Protein AF-A0AA38G8N5-F1 (afdb_monomer)

Organism: Taxus chinensis (NCBI:txid29808)

pLDDT: mean 91.2, std 4.84, range [58.91, 96.19]

Structure (mmCIF, N/CA/C/O backbone):
data_AF-A0AA38G8N5-F1
#
_entry.id   AF-A0AA38G8N5-F1
#
loop_
_atom_site.group_PDB
_atom_site.id
_atom_site.type_symbol
_atom_site.label_atom_id
_atom_site.label_alt_id
_atom_site.label_comp_id
_atom_site.label_asym_id
_atom_site.label_entity_id
_atom_site.label_seq_id
_atom_site.pdbx_PDB_ins_code
_atom_site.Cartn_x
_atom_site.Cartn_y
_atom_site.Cartn_z
_atom_site.occupancy
_atom_site.B_iso_or_equiv
_atom_site.auth_seq_id
_atom_site.auth_comp_id
_atom_site.auth_asym_id
_atom_site.auth_atom_id
_atom_site.pdbx_PDB_model_num
ATOM 1 N N . GLU A 1 1 ? 6.292 -8.058 -11.598 1.00 58.91 1 GLU A N 1
ATOM 2 C CA . GLU A 1 1 ? 5.024 -7.622 -12.215 1.00 58.91 1 GLU A CA 1
ATOM 3 C C . GLU A 1 1 ? 3.804 -8.327 -11.604 1.00 58.91 1 GLU A C 1
ATOM 5 O O . GLU A 1 1 ? 3.035 -7.648 -10.937 1.00 58.91 1 GLU A O 1
ATOM 10 N N . ASP A 1 2 ? 3.655 -9.659 -11.689 1.00 82.50 2 ASP A N 1
ATOM 11 C CA . ASP A 1 2 ? 2.481 -10.401 -11.159 1.00 82.50 2 ASP A CA 1
ATOM 12 C C . ASP A 1 2 ? 2.072 -10.097 -9.712 1.00 82.50 2 ASP A C 1
ATOM 14 O O . ASP A 1 2 ? 0.884 -10.039 -9.397 1.00 82.50 2 ASP A O 1
ATOM 18 N N . TYR A 1 3 ? 3.040 -9.909 -8.810 1.00 91.38 3 TYR A N 1
ATOM 19 C CA . TYR A 1 3 ? 2.732 -9.644 -7.404 1.00 91.38 3 TYR A CA 1
ATOM 20 C C . TYR A 1 3 ? 1.906 -8.363 -7.221 1.00 91.38 3 TYR A C 1
ATOM 22 O O . TYR A 1 3 ? 0.966 -8.350 -6.432 1.00 91.38 3 TYR A O 1
ATOM 30 N N . ILE A 1 4 ? 2.212 -7.304 -7.977 1.00 90.75 4 ILE A N 1
ATOM 31 C CA . ILE A 1 4 ? 1.512 -6.019 -7.862 1.00 90.75 4 ILE A CA 1
ATOM 32 C C . ILE A 1 4 ? 0.052 -6.183 -8.283 1.00 90.75 4 ILE A C 1
ATOM 34 O O . ILE A 1 4 ? -0.834 -5.723 -7.570 1.00 90.75 4 ILE A O 1
ATOM 38 N N . TYR A 1 5 ? -0.213 -6.902 -9.375 1.00 91.75 5 TYR A N 1
ATOM 39 C CA . TYR A 1 5 ? -1.579 -7.175 -9.826 1.00 91.75 5 TYR A CA 1
ATOM 40 C C . TYR A 1 5 ? -2.379 -7.986 -8.802 1.00 91.75 5 TYR A C 1
ATOM 42 O O . TYR A 1 5 ? -3.517 -7.629 -8.507 1.00 91.75 5 TYR A O 1
ATOM 50 N N . LYS A 1 6 ? -1.767 -9.000 -8.174 1.00 93.31 6 LYS A N 1
ATOM 51 C CA . LYS A 1 6 ? -2.400 -9.766 -7.083 1.00 93.31 6 LYS A CA 1
ATOM 52 C C . LYS A 1 6 ? -2.727 -8.894 -5.873 1.00 93.31 6 LYS A C 1
ATOM 54 O O . LYS A 1 6 ? -3.776 -9.056 -5.256 1.00 93.31 6 LYS A O 1
ATOM 59 N N . VAL A 1 7 ? -1.836 -7.967 -5.519 1.00 93.88 7 VAL A N 1
ATOM 60 C CA . VAL A 1 7 ? -2.087 -7.000 -4.442 1.00 93.88 7 VAL A CA 1
ATOM 61 C C . VAL A 1 7 ? -3.243 -6.073 -4.818 1.00 93.88 7 VAL A C 1
ATOM 63 O O . VAL A 1 7 ? -4.149 -5.895 -4.011 1.00 93.88 7 VAL A O 1
ATOM 66 N N . LEU A 1 8 ? -3.258 -5.525 -6.034 1.00 93.94 8 LEU A N 1
ATOM 67 C CA . LEU A 1 8 ? -4.345 -4.659 -6.497 1.00 93.94 8 LEU A CA 1
ATOM 68 C C . LEU A 1 8 ? -5.693 -5.384 -6.478 1.00 93.94 8 LEU A C 1
ATOM 70 O O . LEU A 1 8 ? -6.658 -4.833 -5.960 1.00 93.94 8 LEU A O 1
ATOM 74 N N . GLU A 1 9 ? -5.762 -6.621 -6.963 1.00 94.81 9 GLU A N 1
ATOM 75 C CA . GLU A 1 9 ? -6.978 -7.439 -6.910 1.00 94.81 9 GLU A CA 1
ATOM 76 C C . GLU A 1 9 ? -7.432 -7.695 -5.465 1.00 94.81 9 GLU A C 1
ATOM 78 O O . GLU A 1 9 ? -8.598 -7.484 -5.133 1.00 94.81 9 GLU A O 1
ATOM 83 N N . ARG A 1 10 ? -6.502 -8.046 -4.565 1.00 94.69 10 ARG A N 1
ATOM 84 C CA . ARG A 1 10 ? -6.791 -8.288 -3.141 1.00 94.69 10 ARG A CA 1
ATOM 85 C C . ARG A 1 10 ? -7.440 -7.090 -2.443 1.00 94.69 10 ARG A C 1
ATOM 87 O O . ARG A 1 10 ? -8.259 -7.289 -1.549 1.00 94.69 10 ARG A O 1
ATOM 94 N N . PHE A 1 11 ? -7.062 -5.869 -2.817 1.00 94.25 11 PHE A N 1
ATOM 95 C CA . PHE A 1 11 ? -7.621 -4.633 -2.256 1.00 94.25 11 PHE A CA 1
ATOM 96 C C . PHE A 1 11 ? -8.702 -3.998 -3.149 1.00 94.25 11 PHE A C 1
ATOM 98 O O . PHE A 1 11 ? -9.101 -2.863 -2.898 1.00 94.25 11 PHE A O 1
ATOM 105 N N . ASN A 1 12 ? -9.204 -4.721 -4.157 1.00 93.75 12 ASN A N 1
ATOM 106 C CA . ASN A 1 12 ? -10.241 -4.268 -5.090 1.00 93.75 12 ASN A CA 1
ATOM 107 C C . ASN A 1 12 ? -9.867 -2.979 -5.864 1.00 93.75 12 ASN A C 1
ATOM 109 O O . ASN A 1 12 ? -10.681 -2.073 -6.048 1.00 93.75 12 ASN A O 1
ATOM 113 N N . MET A 1 13 ? -8.606 -2.889 -6.297 1.00 94.00 13 MET A N 1
ATOM 114 C CA . MET A 1 13 ? -7.997 -1.771 -7.035 1.00 94.00 13 MET A CA 1
ATOM 115 C C . MET A 1 13 ? -7.512 -2.160 -8.446 1.00 94.00 13 MET A C 1
ATOM 117 O O . MET A 1 13 ? -6.710 -1.452 -9.051 1.00 94.00 13 MET A O 1
ATOM 121 N 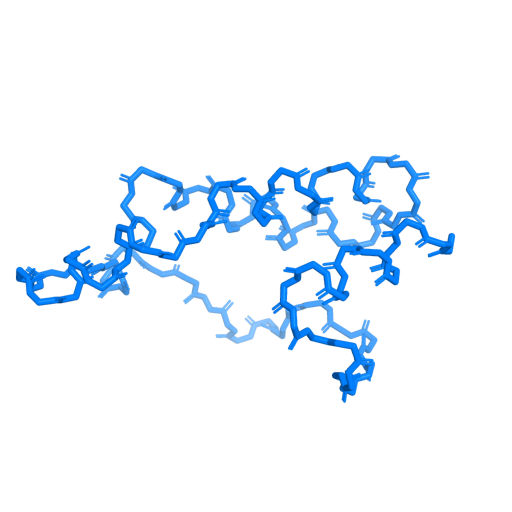N . GLN A 1 14 ? -7.990 -3.270 -9.001 1.00 91.25 14 GLN A N 1
ATOM 122 C CA . GLN A 1 14 ? -7.577 -3.828 -10.296 1.00 91.25 14 GLN A CA 1
ATOM 123 C C . GLN A 1 14 ? -7.785 -2.885 -11.495 1.00 91.25 14 GLN A C 1
ATOM 125 O O . GLN A 1 14 ? -7.065 -2.984 -12.481 1.00 91.25 14 GLN A O 1
ATOM 130 N N . ASN A 1 15 ? -8.724 -1.939 -11.394 1.00 90.56 15 ASN A N 1
ATOM 131 C CA . ASN A 1 15 ? -9.039 -0.972 -12.453 1.00 90.56 15 ASN A CA 1
ATOM 132 C C . ASN A 1 15 ? -8.465 0.431 -12.176 1.00 90.56 15 ASN A C 1
ATOM 134 O O . ASN A 1 15 ? -8.921 1.416 -12.759 1.00 90.56 15 ASN A O 1
ATOM 138 N N . VAL A 1 16 ? -7.513 0.556 -11.244 1.00 90.12 16 VAL A N 1
ATOM 139 C CA . VAL A 1 16 ? -6.931 1.857 -10.894 1.00 90.12 16 VAL A CA 1
ATOM 140 C C . VAL A 1 16 ? -6.070 2.399 -12.038 1.00 90.12 16 VAL A C 1
ATOM 142 O O . VAL A 1 16 ? -5.325 1.666 -12.689 1.00 90.12 16 VAL A O 1
ATOM 145 N N . LYS A 1 17 ? -6.145 3.712 -12.281 1.00 90.94 17 LYS A N 1
ATOM 146 C CA . LYS A 1 17 ? -5.311 4.374 -13.288 1.00 90.94 17 LYS A CA 1
ATOM 147 C C . LYS A 1 17 ? -3.849 4.410 -12.816 1.00 90.94 17 LYS A C 1
ATOM 149 O O . LYS A 1 17 ? -3.595 4.930 -11.727 1.00 90.94 17 LYS A O 1
ATOM 154 N N . PRO A 1 18 ? -2.881 3.935 -13.620 1.00 87.81 18 PRO A N 1
ATOM 155 C CA . PRO A 1 18 ? -1.474 4.026 -13.260 1.00 87.81 18 PRO A CA 1
ATOM 156 C C . PRO A 1 18 ? -1.016 5.488 -13.242 1.00 87.81 18 PRO A C 1
ATOM 158 O O . PRO A 1 18 ? -1.384 6.289 -14.105 1.00 87.81 18 PRO A O 1
ATOM 161 N N . VAL A 1 19 ? -0.186 5.822 -12.257 1.00 88.25 19 VAL A N 1
ATOM 162 C CA . VAL A 1 19 ? 0.446 7.135 -12.114 1.00 88.25 19 VAL A CA 1
ATOM 163 C C . VAL A 1 19 ? 1.952 6.960 -11.961 1.00 88.25 19 VAL A C 1
ATOM 165 O O . VAL A 1 19 ? 2.412 6.055 -11.268 1.00 88.25 19 VAL A O 1
ATOM 168 N N . SER A 1 20 ? 2.725 7.832 -12.608 1.00 87.00 20 SER A N 1
ATOM 169 C CA . SER A 1 20 ? 4.193 7.793 -12.533 1.00 87.00 20 SER A CA 1
ATOM 170 C C . SER A 1 20 ? 4.735 8.381 -11.232 1.00 87.00 20 SER A C 1
ATOM 172 O O . SER A 1 20 ? 5.890 8.159 -10.889 1.00 87.00 20 SER A O 1
ATOM 174 N N . THR A 1 21 ? 3.917 9.151 -10.514 1.00 87.25 21 THR A N 1
ATOM 175 C CA . THR A 1 21 ? 4.301 9.810 -9.266 1.00 87.25 21 THR A CA 1
ATOM 176 C C . THR A 1 21 ? 3.587 9.124 -8.100 1.00 87.25 21 THR A C 1
ATOM 178 O O . THR A 1 21 ? 2.374 9.294 -7.975 1.00 87.25 21 THR A O 1
ATOM 181 N N . PRO A 1 22 ? 4.301 8.370 -7.239 1.00 84.31 22 PRO A N 1
ATOM 182 C CA . P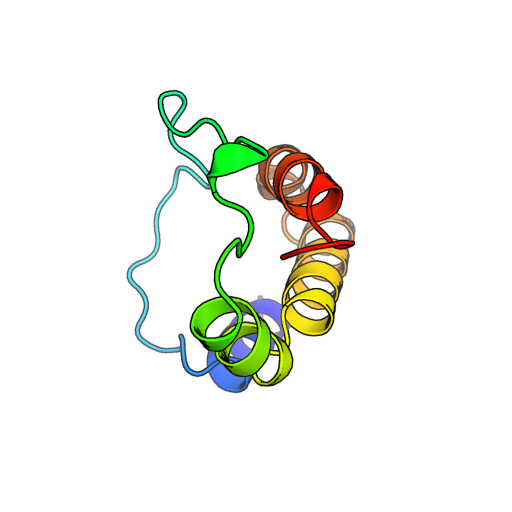RO A 1 22 ? 3.685 7.631 -6.133 1.00 84.31 22 PRO A CA 1
ATOM 183 C C . PRO A 1 22 ? 3.005 8.532 -5.092 1.00 84.31 22 PRO A C 1
ATOM 185 O O . PRO A 1 22 ? 2.018 8.139 -4.481 1.00 84.31 22 PRO A O 1
ATOM 188 N N . MET A 1 23 ? 3.526 9.746 -4.894 1.00 86.56 23 MET A N 1
ATOM 189 C CA . MET A 1 23 ? 2.945 10.772 -4.029 1.00 86.56 23 MET A CA 1
ATOM 190 C C . MET A 1 23 ? 3.353 12.152 -4.546 1.00 86.56 23 MET A C 1
ATOM 192 O O . MET A 1 23 ? 4.537 12.411 -4.761 1.00 86.56 23 MET A O 1
ATOM 196 N N . ALA A 1 24 ? 2.390 13.045 -4.771 1.00 86.50 24 ALA A N 1
ATOM 197 C CA . ALA A 1 24 ? 2.708 14.409 -5.184 1.00 86.50 24 ALA A CA 1
ATOM 198 C C . ALA A 1 24 ? 3.263 15.212 -3.996 1.00 86.50 24 ALA A C 1
ATOM 200 O O . ALA A 1 24 ? 2.772 15.085 -2.880 1.00 86.50 24 ALA A O 1
ATOM 201 N N . GLY A 1 25 ? 4.258 16.076 -4.225 1.00 83.88 25 GLY A N 1
ATOM 202 C CA . GLY A 1 25 ? 4.998 16.749 -3.142 1.00 83.88 25 GLY A CA 1
ATOM 203 C C . GLY A 1 25 ? 4.176 17.686 -2.241 1.00 83.88 25 GLY A C 1
ATOM 204 O O . GLY A 1 25 ? 4.633 18.056 -1.162 1.00 83.88 25 GLY A O 1
ATOM 205 N N . HIS A 1 26 ? 2.964 18.061 -2.657 1.00 86.94 26 HIS A N 1
ATOM 206 C CA . HIS A 1 26 ? 2.035 18.832 -1.829 1.00 86.94 26 HIS A CA 1
ATOM 207 C C . HIS A 1 26 ? 1.237 17.961 -0.845 1.00 86.94 26 HIS A C 1
ATOM 209 O O . HIS A 1 26 ? 0.677 18.497 0.109 1.00 86.94 26 HIS A O 1
ATOM 215 N N . PHE A 1 27 ? 1.192 16.636 -1.034 1.00 84.94 27 PHE A N 1
ATOM 216 C CA . PHE A 1 27 ? 0.579 15.725 -0.072 1.00 84.94 27 PHE A CA 1
ATOM 217 C C . PHE A 1 27 ? 1.497 15.557 1.134 1.00 84.94 27 PHE A C 1
ATOM 219 O O . PHE A 1 27 ? 2.554 14.932 1.062 1.00 84.94 27 PHE A O 1
ATOM 226 N N . LYS A 1 28 ? 1.064 16.110 2.265 1.00 86.12 28 LYS A N 1
ATOM 227 C CA . LYS A 1 28 ? 1.694 15.912 3.567 1.00 86.12 28 LYS A CA 1
ATOM 228 C C . LYS A 1 28 ? 0.691 15.236 4.479 1.00 86.12 28 LYS A C 1
ATOM 230 O O . LYS A 1 28 ? -0.371 15.795 4.732 1.00 86.12 28 LYS A O 1
ATOM 235 N N . LEU A 1 29 ? 1.044 14.044 4.954 1.00 88.50 29 LEU A N 1
ATOM 236 C CA . LEU A 1 29 ? 0.261 13.386 5.987 1.00 88.50 29 LEU A CA 1
ATOM 237 C C . LEU A 1 29 ? 0.515 14.067 7.336 1.00 88.50 29 LEU A C 1
ATOM 239 O O . LEU A 1 29 ? 1.653 14.431 7.646 1.00 88.50 29 LEU A O 1
ATOM 243 N N . SER A 1 30 ? -0.535 14.248 8.134 1.00 89.56 30 SER A N 1
ATOM 244 C CA . SER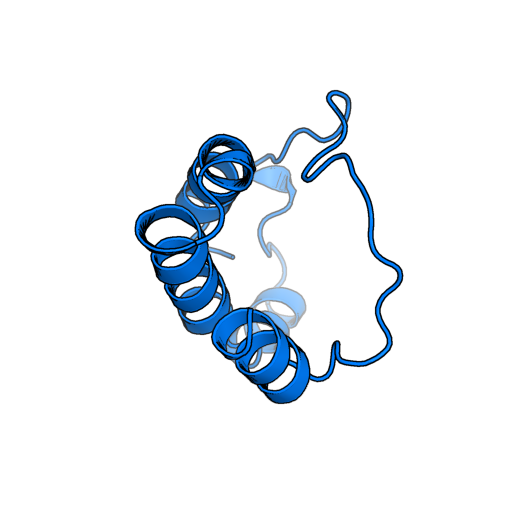 A 1 30 ? -0.455 14.780 9.501 1.00 89.56 30 SER A CA 1
ATOM 245 C C . SER A 1 30 ? -1.204 13.873 10.468 1.00 89.56 30 SER A C 1
ATOM 247 O O . SER A 1 30 ? -2.086 13.120 10.067 1.00 89.56 30 SER A O 1
ATOM 249 N N . LYS A 1 31 ? -0.878 13.973 11.760 1.00 87.00 31 LYS A N 1
ATOM 250 C CA . LYS A 1 31 ? -1.637 13.297 12.822 1.00 87.00 31 LYS A CA 1
ATOM 251 C C . LYS A 1 31 ? -3.082 13.786 12.903 1.00 87.00 31 LYS A C 1
ATOM 253 O O . LYS A 1 31 ? -3.939 13.044 13.355 1.00 87.00 31 LYS A O 1
ATOM 258 N N . ASP A 1 32 ? -3.347 14.995 12.419 1.00 89.19 32 ASP A N 1
ATOM 259 C CA . ASP A 1 32 ? -4.699 15.560 12.357 1.00 89.19 32 ASP A CA 1
ATOM 260 C C . ASP A 1 32 ? -5.611 14.815 11.369 1.00 89.19 32 ASP A C 1
ATOM 262 O O . ASP A 1 32 ? -6.821 14.996 11.396 1.00 89.19 32 ASP A O 1
ATOM 266 N N . GLN A 1 33 ? -5.039 13.987 10.486 1.00 88.38 33 GLN A N 1
ATOM 267 C CA . GLN A 1 33 ? -5.790 13.129 9.566 1.00 88.38 33 GLN A CA 1
ATOM 268 C C . GLN A 1 33 ? -6.083 11.746 10.152 1.00 88.38 33 GLN A C 1
ATOM 270 O O . GLN A 1 33 ? -6.782 10.960 9.517 1.00 88.38 33 GLN A O 1
ATOM 275 N N . CYS A 1 34 ? -5.541 11.430 11.331 1.00 90.31 34 CYS A N 1
ATOM 276 C CA . CYS A 1 34 ? -5.878 10.196 12.017 1.00 90.31 34 CYS A CA 1
ATOM 277 C C . CYS A 1 34 ? -7.335 10.255 12.513 1.00 90.31 34 CYS A C 1
ATOM 279 O O . CYS A 1 34 ? -7.796 11.325 12.934 1.00 90.31 34 CYS A O 1
ATOM 281 N N . PRO A 1 35 ? -8.041 9.113 12.551 1.00 92.25 35 PRO A N 1
ATOM 282 C CA . PRO A 1 35 ? -9.381 9.027 13.113 1.00 92.25 35 PRO A CA 1
ATOM 283 C C .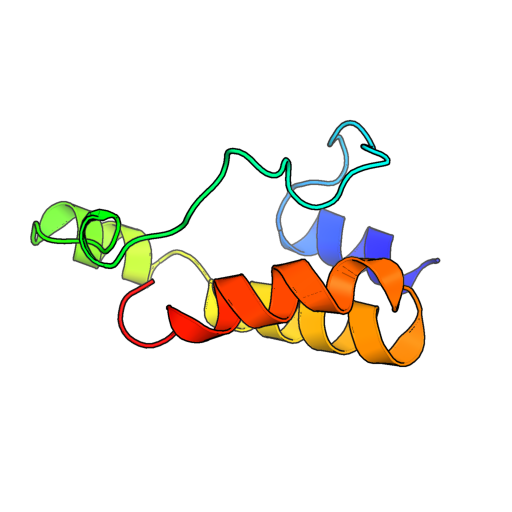 PRO A 1 35 ? -9.443 9.652 14.503 1.00 92.25 35 PRO A C 1
ATOM 285 O O . PRO A 1 35 ? -8.671 9.283 15.395 1.00 92.25 35 PRO A O 1
ATOM 288 N N . SER A 1 36 ? -10.365 10.596 14.674 1.0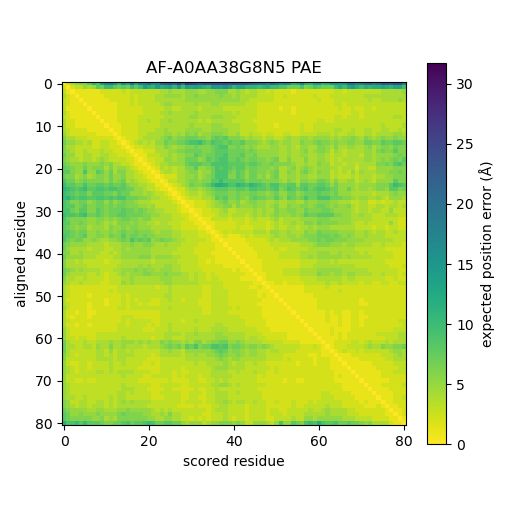0 92.38 36 SER A N 1
ATOM 289 C CA . SER A 1 36 ? -10.554 11.322 15.935 1.00 92.38 36 SER A CA 1
ATOM 290 C C . SER A 1 36 ? -11.928 11.047 16.541 1.00 92.38 36 SER A C 1
ATOM 292 O O . SER A 1 36 ? -12.080 11.051 17.764 1.00 92.38 36 SER A O 1
ATOM 294 N N . SER A 1 37 ? -12.932 10.754 15.711 1.00 94.38 37 SER A N 1
ATOM 295 C CA . SER A 1 37 ? -14.257 10.339 16.167 1.00 94.38 37 SER A CA 1
ATOM 296 C C . SER A 1 37 ? -14.359 8.822 16.349 1.00 94.38 37 SER A C 1
ATOM 298 O O . SER A 1 37 ? -13.686 8.023 15.693 1.00 94.38 37 SER A O 1
ATOM 300 N N . GLN A 1 38 ? -15.266 8.395 17.228 1.00 93.25 38 GLN A N 1
ATOM 301 C CA . GLN A 1 38 ? -15.494 6.970 17.471 1.00 93.25 38 GLN A CA 1
ATOM 302 C C . GLN A 1 38 ? -16.050 6.242 16.234 1.00 93.25 38 GLN A C 1
ATOM 304 O O . GLN A 1 38 ? -15.845 5.037 16.083 1.00 93.25 38 GLN A O 1
ATOM 309 N N . GLU A 1 39 ? -16.748 6.957 15.354 1.00 94.75 39 GLU A N 1
ATOM 310 C CA . GLU A 1 39 ? -17.276 6.426 14.097 1.00 94.75 39 GLU A CA 1
ATOM 311 C C . GLU A 1 39 ? -16.155 6.165 13.088 1.00 94.75 39 GLU A C 1
ATOM 313 O O . GLU A 1 39 ? -16.090 5.068 12.531 1.00 94.75 39 GLU A O 1
ATOM 318 N N . GLU A 1 40 ? -15.222 7.109 12.926 1.00 94.38 40 GLU A N 1
ATOM 319 C CA . GLU A 1 40 ? -14.041 6.943 12.069 1.00 94.38 40 GLU A CA 1
ATOM 320 C C . GLU A 1 40 ? -13.148 5.805 12.558 1.00 94.38 40 GLU A C 1
ATOM 322 O O . GLU A 1 40 ? -12.730 4.970 11.759 1.00 94.38 40 GLU A O 1
ATOM 327 N N . VAL A 1 41 ? -12.908 5.708 13.872 1.00 92.88 41 VAL A N 1
ATOM 328 C CA . VAL A 1 41 ? -12.121 4.605 14.446 1.00 92.88 41 VAL A CA 1
ATOM 329 C C . VAL A 1 41 ? -12.798 3.267 14.145 1.00 92.88 41 VAL A C 1
ATOM 331 O O . VAL A 1 41 ? -12.158 2.351 13.631 1.00 92.88 41 VAL A O 1
ATOM 334 N N . LYS A 1 42 ? -14.110 3.145 14.399 1.00 94.75 42 LYS A N 1
ATOM 335 C CA . LYS A 1 42 ? -14.876 1.924 14.086 1.00 94.75 42 LYS A CA 1
ATOM 336 C C . LYS A 1 42 ? -14.825 1.584 12.600 1.00 94.75 42 LYS A C 1
ATOM 338 O O . LYS A 1 42 ? -14.722 0.406 12.260 1.00 94.75 42 LYS A O 1
ATOM 343 N N . TYR A 1 43 ? -14.883 2.577 11.722 1.00 94.75 43 TYR A N 1
ATOM 344 C CA . TYR A 1 43 ? -14.718 2.367 10.290 1.00 94.75 43 TYR A CA 1
ATOM 345 C C . TYR A 1 43 ? -13.315 1.836 9.967 1.00 94.75 43 TYR A C 1
ATOM 347 O O . TYR A 1 43 ? -13.193 0.771 9.357 1.00 94.75 43 TYR A O 1
ATOM 355 N N . MET A 1 44 ? -12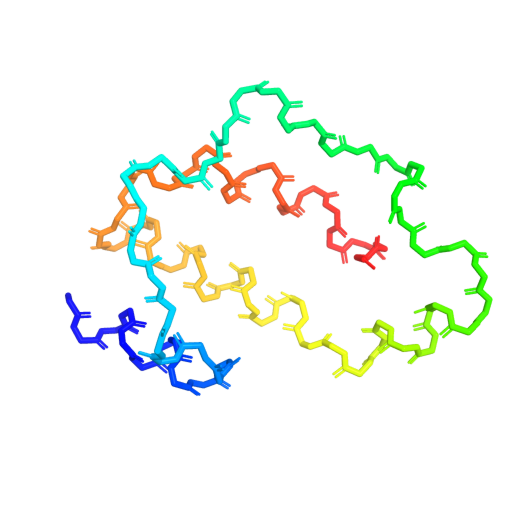.266 2.502 10.452 1.00 94.19 44 MET A N 1
ATOM 356 C CA . MET A 1 44 ? -10.877 2.137 10.168 1.00 94.19 44 MET A CA 1
ATOM 357 C C . MET A 1 44 ? -10.479 0.777 10.740 1.00 94.19 44 MET A C 1
ATOM 359 O O . MET A 1 44 ? -9.684 0.081 10.114 1.00 94.19 44 MET A O 1
ATOM 363 N N . THR A 1 45 ? -11.099 0.305 11.830 1.00 91.00 45 THR A N 1
ATOM 364 C CA . THR A 1 45 ? -10.875 -1.077 12.311 1.00 91.00 45 THR A CA 1
ATOM 365 C C . THR A 1 45 ? -11.249 -2.158 11.293 1.00 91.00 45 THR A C 1
ATOM 367 O O . THR A 1 45 ? -10.741 -3.276 11.370 1.00 91.00 45 THR A O 1
ATOM 370 N N . ARG A 1 46 ? -12.128 -1.848 10.332 1.00 93.06 46 ARG A N 1
ATOM 371 C CA . ARG A 1 46 ? -12.536 -2.772 9.261 1.00 93.06 46 ARG A CA 1
ATOM 372 C C . ARG A 1 46 ? -11.633 -2.677 8.036 1.00 93.06 46 ARG A C 1
ATOM 374 O O . ARG A 1 46 ? -11.673 -3.562 7.184 1.00 93.06 46 ARG A O 1
ATOM 381 N N . VAL A 1 47 ? -10.842 -1.611 7.930 1.00 92.38 47 VAL A N 1
ATOM 382 C CA . VAL A 1 47 ? -9.935 -1.384 6.810 1.00 92.38 47 VAL A CA 1
ATOM 383 C C . VAL A 1 47 ? -8.617 -2.109 7.098 1.00 92.38 47 VAL A C 1
ATOM 385 O O . VAL A 1 47 ? -7.968 -1.832 8.106 1.00 92.38 47 VAL A O 1
ATOM 388 N N . PRO A 1 48 ? -8.160 -3.024 6.225 1.00 94.12 48 PRO A N 1
ATOM 389 C CA . PRO A 1 48 ? -6.936 -3.797 6.442 1.00 94.12 48 PRO A CA 1
ATOM 390 C C . PRO A 1 48 ? -5.658 -2.979 6.158 1.00 94.12 48 PRO A C 1
ATOM 392 O O . PRO A 1 48 ? -4.809 -3.390 5.362 1.00 94.12 48 PRO A O 1
ATOM 395 N N . TYR A 1 49 ? -5.494 -1.826 6.815 1.00 93.75 49 TYR A N 1
ATOM 396 C CA . TYR A 1 49 ? -4.413 -0.867 6.558 1.00 93.75 49 TYR A CA 1
ATOM 397 C C . TYR A 1 49 ? -3.020 -1.489 6.719 1.00 93.75 49 TYR A C 1
ATOM 399 O O . TYR A 1 49 ? -2.199 -1.423 5.806 1.00 93.75 49 TYR A O 1
ATOM 407 N N . ALA A 1 50 ? -2.764 -2.180 7.836 1.00 93.62 50 ALA A N 1
ATOM 408 C CA . ALA A 1 50 ? -1.477 -2.837 8.081 1.00 93.62 50 ALA A CA 1
ATOM 409 C C . ALA A 1 50 ? -1.143 -3.895 7.011 1.00 93.62 50 ALA A C 1
ATOM 411 O O . ALA A 1 50 ? 0.006 -4.014 6.585 1.00 93.62 50 ALA A O 1
ATOM 412 N N . SER A 1 51 ? -2.151 -4.622 6.515 1.00 95.50 51 SER A N 1
ATOM 413 C CA . SER A 1 51 ? -1.958 -5.591 5.431 1.00 95.50 51 SER A CA 1
ATOM 414 C C . SER A 1 51 ? -1.627 -4.908 4.103 1.00 95.50 51 SER A C 1
ATOM 416 O O . SER A 1 51 ? -0.839 -5.457 3.326 1.00 95.50 51 SER A O 1
ATOM 418 N N . ALA A 1 52 ? -2.221 -3.746 3.819 1.00 95.31 52 ALA A N 1
ATOM 419 C CA . ALA A 1 52 ? -1.915 -2.964 2.623 1.00 95.31 52 ALA A CA 1
ATOM 420 C C . ALA A 1 52 ? -0.482 -2.424 2.688 1.00 95.31 52 ALA A C 1
ATOM 422 O O . ALA A 1 52 ? 0.301 -2.651 1.765 1.00 95.31 52 ALA A O 1
ATOM 423 N N . VAL A 1 53 ? -0.097 -1.820 3.817 1.00 95.38 53 VAL A N 1
ATOM 424 C CA . VAL A 1 53 ? 1.268 -1.322 4.042 1.00 95.38 53 VAL A CA 1
ATOM 425 C C . VAL A 1 53 ? 2.293 -2.453 3.943 1.00 95.38 53 VAL A C 1
ATOM 427 O O . VAL A 1 53 ? 3.292 -2.291 3.248 1.00 95.38 53 VAL A O 1
ATOM 430 N N . GLY A 1 54 ? 2.039 -3.622 4.538 1.00 96.06 54 GLY A N 1
ATOM 431 C CA . GLY A 1 54 ? 2.932 -4.781 4.417 1.00 96.06 54 GLY A CA 1
ATOM 432 C C . GLY A 1 54 ? 3.088 -5.275 2.973 1.00 96.06 54 GLY A C 1
ATOM 433 O O . GLY A 1 54 ? 4.191 -5.600 2.535 1.00 96.06 54 GLY A O 1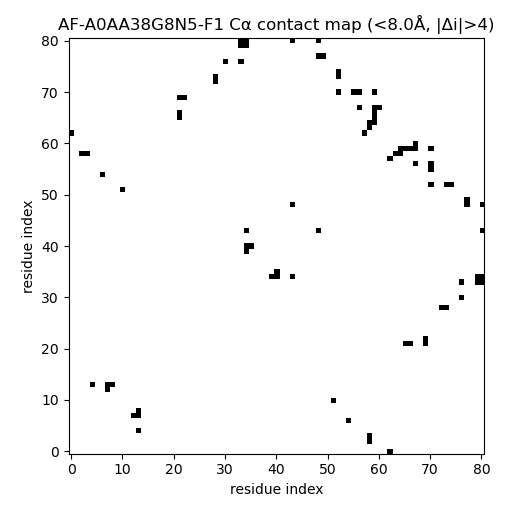
ATOM 434 N N . SER A 1 55 ? 2.004 -5.256 2.193 1.00 95.94 55 SER A N 1
ATOM 435 C CA . SER A 1 55 ? 2.052 -5.623 0.772 1.00 95.94 55 SER A CA 1
ATOM 436 C C . SER A 1 55 ? 2.895 -4.633 -0.040 1.00 95.94 55 SER A C 1
ATOM 438 O O . SER A 1 55 ? 3.690 -5.054 -0.884 1.00 95.94 55 SER A O 1
ATOM 440 N N . LEU A 1 56 ? 2.770 -3.333 0.253 1.00 95.06 56 LEU A N 1
ATOM 441 C CA . LEU A 1 56 ? 3.583 -2.272 -0.346 1.00 95.06 56 LEU A CA 1
ATOM 442 C C . LEU A 1 56 ? 5.053 -2.342 0.093 1.00 95.06 56 LEU A C 1
ATOM 444 O O . LEU A 1 56 ? 5.936 -2.103 -0.727 1.00 95.06 56 LEU A O 1
ATOM 448 N N . MET A 1 57 ? 5.333 -2.722 1.343 1.00 96.19 57 MET A N 1
ATOM 449 C CA . MET A 1 57 ? 6.697 -2.957 1.834 1.00 96.19 57 MET A CA 1
ATOM 450 C C . MET A 1 57 ? 7.386 -4.098 1.079 1.00 96.19 57 MET A C 1
ATOM 452 O O . MET A 1 57 ? 8.553 -3.992 0.713 1.00 96.19 57 MET A O 1
ATOM 456 N N . TYR A 1 58 ? 6.671 -5.182 0.779 1.00 95.56 58 TYR A N 1
ATOM 457 C CA . TYR A 1 58 ? 7.239 -6.232 -0.066 1.00 95.56 58 TYR A CA 1
ATOM 458 C C . TYR A 1 58 ? 7.482 -5.728 -1.495 1.00 95.56 58 TYR A C 1
ATOM 460 O O . TYR A 1 58 ? 8.563 -5.923 -2.053 1.00 95.56 58 TYR A O 1
ATOM 468 N N . ALA A 1 59 ? 6.505 -5.020 -2.076 1.00 94.06 59 ALA A N 1
ATOM 469 C CA . ALA A 1 59 ? 6.635 -4.464 -3.418 1.00 94.06 59 ALA A CA 1
ATOM 470 C C . ALA A 1 59 ? 7.842 -3.519 -3.529 1.00 94.06 59 ALA A C 1
ATOM 472 O O . ALA A 1 59 ? 8.598 -3.652 -4.495 1.00 94.06 59 ALA A O 1
ATOM 473 N N . MET A 1 60 ? 8.067 -2.640 -2.540 1.00 95.06 60 MET A N 1
ATOM 474 C CA . MET A 1 60 ? 9.198 -1.705 -2.550 1.00 95.06 60 MET A CA 1
ATOM 475 C C . MET A 1 60 ? 10.555 -2.409 -2.485 1.00 95.06 60 MET A C 1
ATOM 477 O O . MET A 1 60 ? 11.491 -1.967 -3.140 1.00 95.06 60 MET A O 1
ATOM 481 N N . VAL A 1 61 ? 10.673 -3.505 -1.729 1.00 94.00 61 VAL A N 1
ATOM 482 C CA . VAL A 1 61 ? 11.950 -4.219 -1.563 1.00 94.00 61 VAL A CA 1
ATOM 483 C C . VAL A 1 61 ? 12.254 -5.095 -2.776 1.00 94.00 61 VAL A C 1
ATOM 485 O O . VAL A 1 61 ? 13.392 -5.137 -3.234 1.00 94.00 61 VAL A O 1
ATOM 488 N N . CYS A 1 62 ? 11.251 -5.796 -3.307 1.00 92.38 62 CYS A N 1
ATOM 489 C CA . CYS A 1 62 ? 11.479 -6.845 -4.300 1.00 92.38 62 CYS A CA 1
ATOM 490 C C . CYS A 1 62 ? 11.314 -6.391 -5.755 1.00 92.38 62 CYS A C 1
ATOM 492 O O . CYS A 1 62 ? 11.898 -7.008 -6.641 1.00 92.38 62 CYS A O 1
ATOM 494 N N . THR A 1 63 ? 10.486 -5.376 -6.032 1.00 89.31 63 THR A N 1
ATOM 495 C CA . THR A 1 63 ? 10.056 -5.081 -7.419 1.00 89.31 63 THR A CA 1
ATOM 496 C C . THR A 1 63 ? 9.997 -3.601 -7.796 1.00 89.31 63 THR A C 1
ATOM 498 O O . THR A 1 63 ? 10.207 -3.273 -8.959 1.00 89.31 63 THR A O 1
ATOM 501 N N . ARG A 1 64 ? 9.693 -2.705 -6.853 1.00 89.88 64 ARG A N 1
ATOM 502 C CA . ARG A 1 64 ? 9.388 -1.286 -7.097 1.00 89.88 64 ARG A CA 1
ATOM 503 C C . ARG A 1 64 ? 10.080 -0.381 -6.074 1.00 89.88 64 ARG A C 1
ATOM 505 O O . ARG A 1 64 ? 9.411 0.254 -5.265 1.00 89.88 64 ARG A O 1
ATOM 512 N N . PRO A 1 65 ? 11.419 -0.295 -6.067 1.00 91.19 65 PRO A N 1
ATOM 513 C CA . PRO A 1 65 ? 12.136 0.542 -5.100 1.00 91.19 65 PRO A CA 1
ATOM 514 C C . PRO A 1 65 ? 11.763 2.032 -5.182 1.00 91.19 65 PRO A C 1
ATOM 516 O O . PRO A 1 65 ? 11.923 2.761 -4.207 1.00 91.19 65 PRO A O 1
ATOM 519 N N . ASP A 1 66 ? 11.200 2.487 -6.301 1.00 91.50 66 ASP A N 1
ATOM 520 C CA . ASP A 1 66 ? 10.723 3.855 -6.514 1.00 91.50 66 ASP A CA 1
ATOM 521 C C . ASP A 1 66 ? 9.587 4.281 -5.565 1.00 91.50 66 ASP A C 1
ATOM 523 O O . ASP A 1 66 ? 9.440 5.472 -5.292 1.00 91.50 66 ASP A O 1
ATOM 527 N N . ILE A 1 67 ? 8.818 3.341 -4.998 1.00 92.75 67 ILE A N 1
ATOM 528 C CA . ILE A 1 67 ? 7.763 3.668 -4.019 1.00 92.75 67 ILE A CA 1
ATOM 529 C C . ILE A 1 67 ? 8.280 3.725 -2.572 1.00 92.75 67 ILE A C 1
ATOM 531 O O . ILE A 1 67 ? 7.515 4.035 -1.661 1.00 92.75 67 ILE A O 1
ATOM 535 N N . ALA A 1 68 ? 9.565 3.447 -2.326 1.00 93.75 68 ALA A N 1
ATOM 536 C CA . ALA A 1 68 ? 10.125 3.351 -0.974 1.00 93.75 68 ALA A CA 1
ATOM 537 C C . ALA A 1 68 ? 9.856 4.598 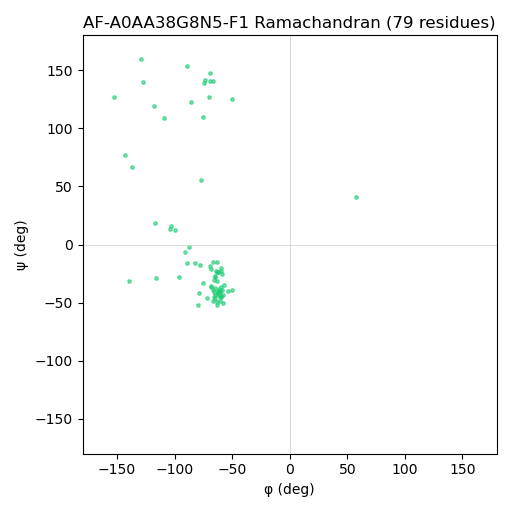-0.118 1.00 93.75 68 ALA A C 1
ATOM 539 O O . ALA A 1 68 ? 9.515 4.490 1.062 1.00 93.75 68 ALA A O 1
ATOM 540 N N . GLN A 1 69 ? 9.962 5.785 -0.723 1.00 92.00 69 GLN A N 1
ATOM 541 C CA . GLN A 1 69 ? 9.731 7.047 -0.027 1.00 92.00 69 GLN A CA 1
ATOM 542 C C . GLN A 1 69 ? 8.287 7.159 0.475 1.00 92.00 69 GLN A C 1
ATOM 544 O O . GLN A 1 69 ? 8.088 7.442 1.655 1.00 92.00 69 GLN A O 1
ATOM 549 N N . VAL A 1 70 ? 7.287 6.897 -0.374 1.00 93.25 70 VAL A N 1
ATOM 550 C CA . VAL A 1 70 ? 5.874 6.988 0.030 1.00 93.25 70 VAL A CA 1
ATOM 551 C C . VAL A 1 70 ? 5.517 5.916 1.058 1.00 93.25 70 VAL A C 1
ATOM 553 O O . VAL A 1 70 ? 4.848 6.228 2.043 1.00 93.25 70 VAL A O 1
ATOM 556 N N . VAL A 1 71 ? 6.034 4.690 0.905 1.00 94.25 71 VAL A N 1
ATOM 557 C CA . VAL A 1 71 ? 5.807 3.598 1.868 1.00 94.25 71 VAL A CA 1
ATOM 558 C C . VAL A 1 71 ? 6.350 3.967 3.251 1.00 94.25 71 VAL A C 1
ATOM 560 O O . VAL A 1 71 ? 5.668 3.762 4.254 1.00 94.25 71 VAL A O 1
ATOM 563 N N . GLY A 1 72 ? 7.527 4.595 3.310 1.00 93.50 72 GLY A N 1
ATOM 564 C CA . GLY A 1 72 ? 8.116 5.080 4.560 1.00 93.50 72 GLY A CA 1
ATOM 565 C C . GLY A 1 72 ? 7.366 6.249 5.213 1.00 93.50 72 GLY A C 1
ATOM 566 O O . GLY A 1 72 ? 7.531 6.482 6.412 1.00 93.50 72 GLY A O 1
ATOM 567 N N . VAL A 1 73 ? 6.554 7.003 4.463 1.00 92.56 73 VAL A N 1
ATOM 568 C CA . VAL A 1 73 ? 5.674 8.038 5.032 1.00 92.56 73 VAL A CA 1
ATOM 569 C C . VAL A 1 73 ? 4.422 7.392 5.621 1.00 92.56 73 VAL A C 1
ATOM 571 O O . VAL A 1 73 ? 4.123 7.624 6.791 1.00 92.56 73 VAL A O 1
ATOM 574 N N . VAL A 1 74 ? 3.718 6.551 4.856 1.00 92.69 74 VAL A N 1
ATOM 575 C CA . VAL A 1 74 ? 2.459 5.917 5.302 1.00 92.69 74 VAL A CA 1
ATOM 576 C C . VAL A 1 74 ? 2.670 4.946 6.468 1.00 92.69 74 VAL A C 1
ATOM 578 O O . VAL A 1 74 ? 1.807 4.825 7.339 1.00 92.69 74 VAL A O 1
ATOM 581 N N . SER A 1 75 ? 3.840 4.304 6.555 1.00 93.00 75 SER A N 1
ATOM 582 C CA . SER A 1 75 ? 4.170 3.381 7.647 1.00 93.00 75 SER A CA 1
ATOM 583 C C . SER A 1 75 ? 4.220 4.060 9.020 1.00 93.00 75 SER A C 1
ATOM 585 O O . SER A 1 75 ? 4.027 3.397 10.037 1.00 93.00 75 SER A O 1
ATOM 587 N N . ARG A 1 76 ? 4.443 5.380 9.078 1.00 92.06 76 ARG A N 1
ATOM 588 C CA . ARG A 1 76 ? 4.492 6.147 10.339 1.00 92.06 76 ARG A CA 1
ATOM 589 C C . ARG A 1 76 ? 3.131 6.258 11.026 1.00 92.06 76 ARG A C 1
ATOM 591 O O . ARG A 1 76 ? 3.088 6.532 12.221 1.00 92.06 76 ARG A O 1
ATOM 598 N N . TYR A 1 77 ? 2.047 6.022 10.291 1.00 91.00 77 TYR A N 1
ATOM 599 C CA . TYR A 1 77 ? 0.672 6.177 10.765 1.00 91.00 77 TYR A CA 1
ATOM 600 C C . TYR A 1 77 ? -0.008 4.833 11.068 1.00 91.00 77 TYR A C 1
ATOM 602 O O . TYR A 1 77 ? -1.206 4.788 11.286 1.00 91.00 77 TYR A O 1
ATOM 610 N N . MET A 1 78 ? 0.739 3.722 11.153 1.00 90.62 78 MET A N 1
ATOM 611 C CA . MET A 1 78 ? 0.157 2.395 11.431 1.00 90.62 78 MET A CA 1
ATOM 612 C C . MET A 1 78 ? -0.514 2.262 12.809 1.00 90.62 78 MET A C 1
ATOM 614 O O . MET A 1 78 ? -1.342 1.374 12.984 1.00 90.62 78 MET A O 1
ATOM 618 N N . ALA A 1 79 ? -0.147 3.097 13.786 1.00 89.00 79 ALA A N 1
ATOM 619 C CA . ALA A 1 79 ? -0.687 3.013 15.146 1.00 89.00 79 ALA A CA 1
ATOM 620 C C . ALA A 1 79 ? -2.126 3.546 15.262 1.00 89.00 79 ALA A C 1
ATOM 622 O O . ALA A 1 79 ? -2.898 3.039 16.070 1.00 89.00 79 ALA A O 1
ATOM 623 N N . ASN A 1 80 ? -2.471 4.562 14.469 1.00 90.75 80 ASN A N 1
ATOM 624 C CA . ASN A 1 80 ? -3.822 5.108 14.358 1.00 90.75 80 ASN A CA 1
ATOM 625 C C . ASN A 1 80 ? -4.052 5.488 12.886 1.00 90.75 80 ASN A C 1
ATOM 627 O O . ASN A 1 80 ? -3.846 6.654 12.533 1.00 90.75 80 ASN A O 1
ATOM 631 N N . PRO A 1 81 ? -4.307 4.486 12.028 1.00 84.06 81 PRO A N 1
ATOM 632 C CA . PRO A 1 81 ? -4.393 4.673 10.587 1.00 84.06 81 PRO A CA 1
ATOM 633 C C . PRO A 1 81 ? -5.631 5.457 10.179 1.00 84.06 81 PRO A C 1
ATOM 635 O O . PRO A 1 81 ? -6.687 5.252 10.815 1.00 84.06 81 PRO A O 1
#

Solvent-accessible surface area (backbone atoms only — not comparable to full-atom values): 5148 Å² total; per-residue (Å²): 113,70,66,60,56,55,52,28,49,76,71,74,43,72,84,60,82,88,69,96,63,86,65,59,91,84,71,72,91,54,77,86,73,31,59,83,50,75,66,49,44,61,52,42,74,73,50,66,55,70,61,52,52,53,53,50,53,50,40,21,74,76,77,39,61,87,44,41,66,55,51,64,56,60,60,73,38,67,90,58,88

Mean predicted aligned error: 3.8 Å

Radius of gyration: 13.6 Å; Cα contacts (8 Å, |Δi|>4): 45; chains: 1; bounding box: 29×29×31 Å

Foldseek 3Di:
DVLVCVLCVVQVNNP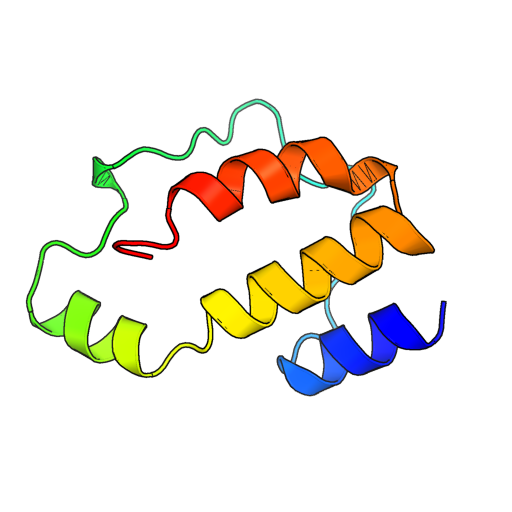PDDDPQLDDPVDDDDPVPFDDDPVSQVVVVPPPLVVSLVSVVCCCVPPNVVCVVVSVRSVVCVVRD

Sequence (81 aa):
EDYIYKVLERFNMQNVKPVSTPMAGHFKLSKDQCPSSQEEVKYMTRVPYASAVGSLMYAMVCTRPDIAQVVGVVSRYMANP

Secondary structure (DSSP, 8-state):
-HHHHHHHHHTT-TTPPP-S-SS-TT----GGGS--SHHHHHHHTTS-HHHHHHHHHHHHHHT-GGGHHHHHHHGGGTT--